Protein AF-A0A662H0N1-F1 (afdb_monomer_lite)

Radius of gyration: 15.43 Å; chains: 1; bounding box: 36×27×45 Å

Secondary structure (DSSP, 8-state):
--GGGS-HHHHHHHHHHHT-TTTGGGPPPPHHHHHHHHHHHHHS-EEEEEEEEGGGHHHHHHHHHHTT--GGGEEEEEEPTT--S-HHHHHHHHHTT--S--EEEES-HHHHHHHHHH-TTSEEEEEETTEEEEE-

pLDDT: mean 93.09, std 6.53, range [54.34, 98.5]

Sequence (136 aa):
ASPDLLDHNLRRKFWKLFLSKEFMVFDRPRRIGIELLLSRLEMGRVVVITGRPQHLREATIRELKAFGIPVERVFFLFRPKGDYRKDYVLKADFLSRLSNVIEVHDDSIEVLMEARKIHPHAKLYLHKGNGYELVD

Foldseek 3Di:
DDLVPDPPVVSVVVVCQVLDLVCCVVDDDQPLVQVVLVVVLVVDAAEAEDAREPVCVVVVLVVCVVVVHPCVRYHYHYDYPPDPDDPLVRLLVVLLPDPPAAEDEDQDPSNQVSNCVRPVNHWYWHDDRNGTDTDD

Structure (mmCIF, N/CA/C/O backbone):
data_AF-A0A662H0N1-F1
#
_entry.id   AF-A0A662H0N1-F1
#
loop_
_atom_site.group_PDB
_atom_site.id
_atom_site.type_symbol
_atom_site.label_atom_id
_atom_site.label_alt_id
_atom_site.label_comp_id
_atom_site.label_asym_id
_atom_site.label_entity_id
_atom_site.label_seq_id
_atom_site.pdbx_PDB_ins_code
_atom_site.Cartn_x
_atom_site.Cartn_y
_atom_site.Cartn_z
_atom_site.occupancy
_atom_site.B_iso_or_equiv
_atom_site.auth_seq_id
_atom_site.auth_comp_id
_atom_site.auth_asym_id
_atom_site.auth_atom_id
_atom_site.pdbx_PDB_model_num
ATOM 1 N N . ALA A 1 1 ? 1.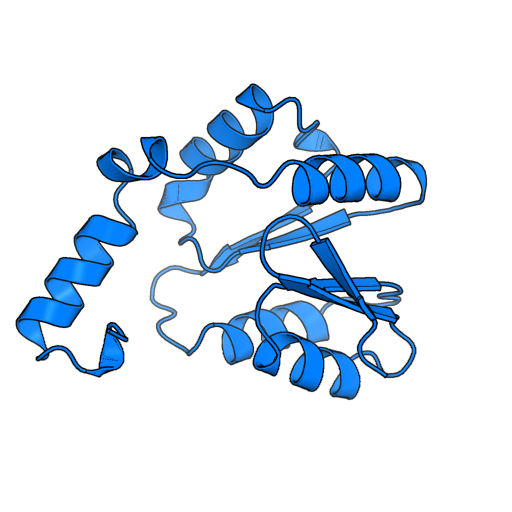153 13.539 -17.940 1.00 54.34 1 ALA A N 1
ATOM 2 C CA . ALA A 1 1 ? 0.389 12.764 -18.941 1.00 54.34 1 ALA A CA 1
ATOM 3 C C . ALA A 1 1 ? 0.198 11.349 -18.407 1.00 54.34 1 ALA A C 1
ATOM 5 O O . ALA A 1 1 ? 1.157 10.819 -17.857 1.00 54.34 1 ALA A O 1
ATOM 6 N N . SER A 1 2 ? -1.004 10.767 -18.502 1.00 76.19 2 SER A N 1
ATOM 7 C CA . SER A 1 2 ? -1.210 9.365 -18.102 1.00 76.19 2 SER A CA 1
ATOM 8 C C . SER A 1 2 ? -0.450 8.435 -19.063 1.00 76.19 2 SER A C 1
ATOM 10 O O . SER A 1 2 ? -0.528 8.662 -20.275 1.00 76.19 2 SER A O 1
ATOM 12 N N . PRO A 1 3 ? 0.247 7.387 -18.576 1.00 78.00 3 PRO A N 1
ATOM 13 C CA . PRO A 1 3 ? 0.844 6.355 -19.427 1.00 78.00 3 PRO A CA 1
ATOM 14 C C . PRO A 1 3 ? -0.157 5.678 -20.373 1.00 78.00 3 PRO A C 1
ATOM 16 O O . PRO A 1 3 ? 0.245 5.112 -21.388 1.00 78.00 3 PRO A O 1
ATOM 19 N N . ASP A 1 4 ? -1.454 5.749 -20.067 1.00 79.81 4 ASP A N 1
ATOM 20 C CA . ASP A 1 4 ? -2.525 5.195 -20.901 1.00 79.81 4 ASP A CA 1
ATOM 21 C C . ASP A 1 4 ? -2.725 5.954 -22.216 1.00 79.81 4 ASP A C 1
ATOM 23 O O . ASP A 1 4 ? -3.287 5.401 -23.158 1.00 79.81 4 ASP A O 1
ATOM 27 N N . LEU A 1 5 ? -2.237 7.195 -22.293 1.00 86.62 5 LEU A N 1
ATOM 28 C CA . LEU A 1 5 ? -2.276 8.028 -23.496 1.00 86.62 5 LEU A CA 1
ATOM 29 C C . LEU A 1 5 ? -1.103 7.746 -24.450 1.00 86.62 5 LEU A C 1
ATOM 31 O O . LEU A 1 5 ? -1.042 8.324 -25.531 1.00 86.62 5 LEU A O 1
ATOM 35 N N . LEU A 1 6 ? -0.149 6.899 -24.046 1.00 88.69 6 LEU A N 1
ATOM 36 C CA . LEU A 1 6 ? 1.000 6.521 -24.867 1.00 88.69 6 LEU A CA 1
ATOM 37 C C . LEU A 1 6 ? 0.611 5.429 -25.872 1.00 88.69 6 LEU A C 1
ATOM 39 O O . LEU A 1 6 ? -0.189 4.542 -25.562 1.00 88.69 6 LEU A O 1
ATOM 43 N N . ASP A 1 7 ? 1.244 5.431 -27.048 1.00 92.56 7 ASP A N 1
ATOM 44 C CA . ASP A 1 7 ? 1.121 4.316 -27.990 1.00 92.56 7 ASP A CA 1
ATOM 45 C C . ASP A 1 7 ? 1.610 2.993 -27.371 1.00 92.56 7 ASP A C 1
ATOM 47 O O . ASP A 1 7 ? 2.334 2.965 -26.371 1.00 92.56 7 ASP A O 1
ATOM 51 N N . HIS A 1 8 ? 1.235 1.865 -27.977 1.00 86.94 8 HIS A N 1
ATOM 52 C CA . HIS A 1 8 ? 1.537 0.540 -27.436 1.00 86.94 8 HIS A CA 1
ATOM 53 C C . HIS A 1 8 ? 3.035 0.312 -27.150 1.00 86.94 8 HIS A C 1
ATOM 55 O O . HIS A 1 8 ? 3.395 -0.238 -26.103 1.00 86.94 8 HIS A O 1
ATOM 61 N N . ASN A 1 9 ? 3.919 0.726 -28.061 1.00 89.94 9 ASN A N 1
ATOM 62 C CA . ASN A 1 9 ? 5.354 0.485 -27.933 1.00 89.94 9 ASN A CA 1
ATOM 63 C C . ASN A 1 9 ? 5.968 1.375 -26.853 1.00 89.94 9 ASN A C 1
ATOM 65 O O . ASN A 1 9 ? 6.762 0.892 -26.036 1.00 89.94 9 ASN A O 1
ATOM 69 N N . LEU A 1 10 ? 5.573 2.645 -26.820 1.00 91.25 10 LEU A N 1
ATOM 70 C CA . LEU A 1 10 ? 6.046 3.611 -25.843 1.00 91.25 10 LEU A CA 1
ATOM 71 C C . LEU A 1 10 ? 5.520 3.290 -24.442 1.00 91.25 10 LEU A C 1
ATOM 73 O O . LEU A 1 10 ? 6.296 3.300 -23.490 1.00 91.25 10 LEU A O 1
ATOM 77 N N . ARG A 1 11 ? 4.253 2.879 -24.318 1.00 88.88 11 ARG A N 1
ATOM 78 C CA . ARG A 1 11 ? 3.657 2.401 -23.063 1.00 88.88 11 ARG A CA 1
ATOM 79 C C . ARG A 1 11 ? 4.388 1.176 -22.522 1.00 88.88 11 ARG A C 1
ATOM 81 O O . ARG A 1 11 ? 4.716 1.116 -21.340 1.00 88.88 11 ARG A O 1
ATOM 88 N N . ARG A 1 12 ? 4.706 0.204 -23.385 1.00 87.75 12 ARG A N 1
ATOM 89 C CA . ARG A 1 12 ? 5.491 -0.980 -22.996 1.00 87.75 12 ARG A CA 1
ATOM 90 C C . ARG A 1 12 ? 6.892 -0.593 -22.519 1.00 87.75 12 ARG A C 1
ATOM 92 O O . ARG A 1 12 ? 7.362 -1.127 -21.516 1.00 87.75 12 ARG A O 1
ATOM 99 N N . LYS A 1 13 ? 7.561 0.328 -23.221 1.00 89.69 13 LYS A N 1
ATOM 100 C CA . LYS A 1 13 ? 8.889 0.826 -22.830 1.00 89.69 13 LYS A CA 1
ATOM 101 C C . LYS A 1 13 ? 8.830 1.579 -21.499 1.00 89.69 13 LYS A C 1
ATOM 103 O O . LYS A 1 13 ? 9.682 1.336 -20.650 1.00 89.69 13 LYS A O 1
ATOM 108 N N . PHE A 1 14 ? 7.814 2.418 -21.303 1.00 90.38 14 PHE A N 1
ATOM 109 C CA . PHE A 1 14 ? 7.564 3.127 -20.051 1.00 90.38 14 PHE A CA 1
ATOM 110 C C . PHE A 1 14 ? 7.456 2.149 -18.882 1.00 90.38 14 PHE A C 1
ATOM 112 O O . PHE A 1 14 ? 8.260 2.234 -17.963 1.00 90.38 14 PHE A O 1
ATOM 119 N N . TRP A 1 15 ? 6.552 1.165 -18.945 1.00 87.25 15 TRP A N 1
ATOM 120 C CA . TRP A 1 15 ? 6.372 0.205 -17.849 1.00 87.25 15 TRP A CA 1
ATOM 121 C C . TRP A 1 15 ? 7.612 -0.653 -17.593 1.00 87.25 15 TRP A C 1
ATOM 123 O O . TRP A 1 15 ? 7.899 -0.974 -16.443 1.00 87.25 15 TRP A O 1
ATOM 133 N N . LYS A 1 16 ? 8.382 -0.985 -18.638 1.00 87.31 16 LYS A N 1
ATOM 134 C CA . LYS A 1 16 ? 9.667 -1.682 -18.483 1.00 87.31 16 LYS A CA 1
ATOM 135 C C . LYS A 1 16 ? 10.670 -0.859 -17.666 1.00 87.31 16 LYS A C 1
ATOM 137 O O . LYS A 1 16 ? 11.369 -1.432 -16.839 1.00 87.31 16 LYS A O 1
ATOM 142 N N . LEU A 1 17 ? 10.757 0.449 -17.916 1.00 87.50 17 LEU A N 1
ATOM 143 C CA . LEU A 1 17 ? 11.677 1.348 -17.211 1.00 87.50 17 LEU A CA 1
ATOM 144 C C . LEU A 1 17 ? 11.161 1.697 -15.811 1.00 87.50 17 LEU A C 1
ATOM 146 O O . LEU A 1 17 ? 11.904 1.595 -14.845 1.00 87.50 17 LEU A O 1
ATOM 150 N N . PHE A 1 18 ? 9.878 2.037 -15.695 1.00 85.50 18 PHE A N 1
ATOM 151 C CA . PHE A 1 18 ? 9.227 2.385 -14.433 1.00 85.50 18 PHE A CA 1
ATOM 152 C C . PHE A 1 18 ? 9.287 1.242 -13.407 1.00 85.50 18 PHE A C 1
ATOM 154 O O . PHE A 1 18 ? 9.430 1.481 -12.216 1.00 85.50 18 PHE A O 1
ATOM 161 N N . LEU A 1 19 ? 9.216 -0.012 -13.867 1.00 83.75 19 LEU A N 1
ATOM 162 C CA . LEU A 1 19 ? 9.328 -1.204 -13.020 1.00 83.75 19 LEU A CA 1
ATOM 163 C C . LEU A 1 19 ? 10.738 -1.821 -13.044 1.00 83.75 19 LEU A C 1
ATOM 165 O O . LEU A 1 19 ? 10.893 -2.999 -12.718 1.00 83.75 19 LEU A O 1
ATOM 169 N N . SER A 1 20 ? 11.766 -1.072 -13.457 1.00 85.31 20 SER A N 1
ATOM 170 C CA . SER A 1 20 ? 13.152 -1.547 -13.430 1.00 85.31 20 SER A CA 1
ATOM 171 C C . SER A 1 20 ? 13.798 -1.269 -12.071 1.00 85.31 20 SER A C 1
ATOM 173 O O . SER A 1 20 ? 13.546 -0.248 -11.433 1.00 85.31 20 SER A O 1
ATOM 175 N N . LYS A 1 21 ? 14.683 -2.175 -11.634 1.00 83.00 21 LYS A N 1
ATOM 176 C CA . LYS A 1 21 ? 15.473 -1.985 -10.407 1.00 83.00 21 LYS A CA 1
ATOM 177 C C . LYS A 1 21 ? 16.359 -0.737 -10.474 1.00 83.00 21 LYS A C 1
ATOM 179 O O . LYS A 1 21 ? 16.630 -0.150 -9.435 1.00 83.00 21 LYS A O 1
ATOM 184 N N . GLU A 1 22 ? 16.812 -0.348 -11.669 1.00 82.50 22 GLU A N 1
ATOM 185 C CA . GLU A 1 22 ? 17.729 0.784 -11.857 1.00 82.50 22 GLU A CA 1
ATOM 186 C C . GLU A 1 22 ? 17.061 2.123 -11.534 1.00 82.50 22 GLU A C 1
ATOM 188 O O . GLU A 1 22 ? 17.720 3.019 -11.017 1.00 82.50 22 GLU A O 1
ATOM 193 N N . PHE A 1 23 ? 15.757 2.252 -11.800 1.00 81.62 23 PHE A N 1
ATOM 194 C CA . PHE A 1 23 ? 15.026 3.501 -11.576 1.00 81.62 23 PHE A CA 1
ATOM 195 C C . PHE A 1 23 ? 14.339 3.587 -10.208 1.00 81.62 23 PHE A C 1
ATOM 197 O O . PHE A 1 23 ? 13.936 4.680 -9.818 1.00 81.62 23 PHE A O 1
ATOM 204 N N . MET A 1 24 ? 14.277 2.493 -9.437 1.00 80.94 24 MET A N 1
ATOM 205 C CA . MET A 1 24 ? 13.712 2.503 -8.076 1.00 80.94 24 MET A CA 1
ATOM 206 C C . MET A 1 24 ? 14.401 3.517 -7.152 1.00 80.94 24 MET A C 1
ATOM 208 O O . MET A 1 24 ? 13.746 4.127 -6.321 1.00 80.94 24 MET A O 1
ATOM 212 N N . VAL A 1 25 ? 15.705 3.759 -7.332 1.00 76.75 25 VAL A N 1
ATOM 213 C CA . VAL A 1 25 ? 16.493 4.699 -6.508 1.00 76.75 25 VAL A CA 1
ATOM 214 C C . VAL A 1 25 ? 15.969 6.142 -6.539 1.00 76.75 25 VAL A C 1
ATOM 216 O O . VAL A 1 25 ? 16.299 6.944 -5.667 1.00 76.75 25 VAL A O 1
ATOM 219 N N . PHE A 1 26 ? 15.166 6.490 -7.545 1.00 78.00 26 PHE A N 1
ATOM 220 C CA . PHE A 1 26 ? 14.575 7.818 -7.665 1.00 78.00 26 PHE A CA 1
ATOM 221 C C . PHE A 1 26 ? 13.260 7.964 -6.886 1.00 78.00 26 PHE A C 1
ATOM 223 O O . PHE A 1 26 ? 12.795 9.094 -6.709 1.00 78.00 26 PHE A O 1
ATOM 230 N N . ASP A 1 27 ? 12.687 6.867 -6.379 1.00 77.94 27 ASP A N 1
ATOM 231 C CA . ASP A 1 27 ? 11.504 6.908 -5.524 1.00 77.94 27 ASP A CA 1
ATOM 232 C C . ASP A 1 27 ? 11.870 7.509 -4.159 1.00 77.94 27 ASP A C 1
ATOM 234 O O . ASP A 1 27 ? 12.729 7.012 -3.429 1.00 77.94 27 ASP A O 1
ATOM 238 N N . ARG A 1 28 ? 11.193 8.600 -3.785 1.00 80.50 28 ARG A N 1
ATOM 239 C CA . ARG A 1 28 ? 11.319 9.203 -2.452 1.00 80.50 28 ARG A CA 1
ATOM 240 C C . ARG A 1 28 ? 10.108 8.829 -1.607 1.00 80.50 28 ARG A C 1
ATOM 242 O O . ARG A 1 28 ? 8.983 9.140 -2.010 1.00 80.50 28 ARG A O 1
ATOM 249 N N . PRO A 1 29 ? 10.295 8.217 -0.427 1.00 83.81 29 PRO A N 1
ATOM 250 C CA . PRO A 1 29 ? 9.174 7.925 0.443 1.00 83.81 29 PRO A CA 1
ATOM 251 C C . PRO A 1 29 ? 8.575 9.223 0.985 1.00 83.81 29 PRO A C 1
ATOM 253 O O . PRO A 1 29 ? 9.275 10.185 1.312 1.00 83.81 29 PRO A O 1
ATOM 256 N N . ARG A 1 30 ? 7.250 9.232 1.118 1.00 89.06 30 ARG A N 1
ATOM 257 C CA . ARG A 1 30 ? 6.528 10.301 1.810 1.00 89.06 30 ARG A CA 1
ATOM 258 C C . ARG A 1 30 ? 6.676 10.086 3.310 1.00 89.06 30 ARG A C 1
ATOM 260 O O . ARG A 1 30 ? 6.334 9.014 3.809 1.00 89.06 30 ARG A O 1
ATOM 267 N N . ARG A 1 31 ? 7.143 11.111 4.030 1.00 90.00 31 ARG A N 1
ATOM 268 C CA . ARG A 1 31 ? 7.408 11.025 5.478 1.00 90.00 31 ARG A CA 1
ATOM 269 C C . ARG A 1 31 ? 6.170 10.571 6.255 1.00 90.00 31 ARG A C 1
ATOM 271 O O . ARG A 1 31 ? 6.263 9.667 7.075 1.00 90.00 31 ARG A O 1
ATOM 278 N N . ILE A 1 32 ? 5.004 11.116 5.899 1.00 92.44 32 ILE A N 1
ATOM 279 C CA . ILE A 1 32 ? 3.724 10.758 6.521 1.00 92.44 32 ILE A CA 1
ATOM 280 C C . ILE A 1 32 ? 3.378 9.271 6.355 1.00 92.44 32 ILE A C 1
ATOM 282 O O . ILE A 1 32 ? 2.826 8.659 7.262 1.00 92.44 32 ILE A O 1
ATOM 286 N N . GLY A 1 33 ? 3.738 8.663 5.219 1.00 92.44 33 GLY A N 1
ATOM 287 C CA . GLY A 1 33 ? 3.498 7.243 4.970 1.00 92.44 33 GLY A CA 1
ATOM 288 C C . GLY A 1 33 ? 4.340 6.357 5.887 1.00 92.44 33 GLY A C 1
ATOM 289 O O . GLY A 1 33 ? 3.833 5.372 6.417 1.00 92.44 33 GLY A O 1
ATOM 290 N N . ILE A 1 34 ? 5.599 6.745 6.123 1.00 93.44 34 ILE A N 1
ATOM 291 C CA . ILE A 1 34 ? 6.491 6.066 7.073 1.00 93.44 34 ILE A CA 1
ATOM 292 C C . ILE A 1 34 ? 5.943 6.199 8.498 1.00 93.44 34 ILE A C 1
ATOM 294 O O . ILE A 1 34 ? 5.763 5.192 9.177 1.00 93.44 34 ILE A O 1
ATOM 298 N N . GLU A 1 35 ? 5.642 7.424 8.934 1.00 95.00 35 GLU A N 1
ATOM 299 C CA . GLU A 1 35 ? 5.144 7.707 10.287 1.00 95.00 35 GLU A CA 1
ATOM 300 C C . GLU A 1 35 ? 3.854 6.935 10.596 1.00 95.00 35 GLU A C 1
ATOM 302 O O . GLU A 1 35 ? 3.740 6.303 11.648 1.00 95.00 35 GLU A O 1
ATOM 307 N N . LEU A 1 36 ? 2.899 6.922 9.659 1.00 95.44 36 LEU A N 1
ATOM 308 C CA . LEU A 1 36 ? 1.651 6.178 9.815 1.00 95.44 36 LEU A CA 1
ATOM 309 C C . LEU A 1 36 ? 1.888 4.673 9.871 1.00 95.44 36 LEU A C 1
ATOM 311 O O . LEU A 1 36 ? 1.341 4.017 10.753 1.00 95.44 36 LEU A O 1
ATOM 315 N N . LEU A 1 37 ? 2.711 4.123 8.974 1.00 96.06 37 LEU A N 1
ATOM 316 C CA . LEU A 1 37 ? 3.017 2.694 8.983 1.00 96.06 37 LEU A CA 1
ATOM 317 C C . LEU A 1 37 ? 3.602 2.280 10.338 1.00 96.06 37 LEU A C 1
ATOM 319 O O . LEU A 1 37 ? 3.112 1.328 10.943 1.00 96.06 37 LEU A O 1
ATOM 323 N N . LEU A 1 38 ? 4.596 3.020 10.838 1.00 96.81 38 LEU A N 1
ATOM 324 C CA . LEU A 1 38 ? 5.217 2.755 12.137 1.00 96.81 38 LEU A CA 1
ATOM 325 C C . LEU A 1 38 ? 4.202 2.866 13.281 1.00 96.81 38 LEU A C 1
ATOM 327 O O . LEU A 1 38 ? 4.122 1.968 14.110 1.00 96.81 38 LEU A O 1
ATOM 331 N N . SER A 1 39 ? 3.365 3.906 13.284 1.00 96.88 39 SER A N 1
ATOM 332 C CA . SER A 1 39 ? 2.286 4.058 14.267 1.00 96.88 39 SER A CA 1
ATOM 333 C C . SER A 1 39 ? 1.304 2.878 14.248 1.00 96.88 39 SER A C 1
ATOM 335 O O . SER A 1 39 ? 0.922 2.389 15.308 1.00 96.88 39 SER A O 1
ATOM 337 N N . ARG A 1 40 ? 0.907 2.381 13.068 1.00 97.12 40 ARG A N 1
ATOM 338 C CA . ARG A 1 40 ? -0.050 1.263 12.941 1.00 97.12 40 ARG A CA 1
ATOM 339 C C . ARG A 1 40 ? 0.560 -0.075 13.333 1.00 97.12 40 ARG A C 1
ATOM 341 O O . ARG A 1 40 ? -0.154 -0.929 13.851 1.00 97.12 40 ARG A O 1
ATOM 348 N N . LEU A 1 41 ? 1.865 -0.248 13.138 1.00 97.25 41 LEU A N 1
ATOM 349 C CA . LEU A 1 41 ? 2.581 -1.428 13.619 1.00 97.25 41 LEU A CA 1
ATOM 350 C C . LEU A 1 41 ? 2.548 -1.563 15.146 1.00 97.25 41 LEU A C 1
ATOM 352 O O . LEU A 1 41 ? 2.598 -2.688 15.642 1.00 97.25 41 LEU A O 1
ATOM 356 N N . GLU A 1 42 ? 2.448 -0.455 15.884 1.00 97.06 42 GLU A N 1
ATOM 357 C CA . GLU A 1 42 ? 2.276 -0.473 17.345 1.00 97.06 42 GLU A CA 1
ATOM 358 C C . GLU A 1 42 ? 0.835 -0.790 17.771 1.00 97.06 42 GLU A C 1
ATOM 360 O O . GLU A 1 42 ? 0.597 -1.233 18.890 1.00 97.06 42 GLU A O 1
ATOM 365 N N . MET A 1 43 ? -0.139 -0.598 16.878 1.00 95.31 43 MET A N 1
ATOM 366 C CA . MET A 1 43 ? -1.560 -0.826 17.160 1.00 95.31 43 MET A CA 1
ATOM 367 C C . MET A 1 43 ? -2.043 -2.212 16.722 1.00 95.31 43 MET A C 1
ATOM 369 O O . MET A 1 43 ? -3.065 -2.693 17.212 1.00 95.31 43 MET A O 1
ATOM 373 N N . GLY A 1 44 ? -1.349 -2.862 15.784 1.00 94.75 44 GLY A N 1
ATOM 374 C CA . GLY A 1 44 ? -1.774 -4.154 15.266 1.00 94.75 44 GLY A CA 1
ATOM 375 C C . GLY A 1 44 ? -0.951 -4.666 14.088 1.00 94.75 44 GLY A C 1
ATOM 376 O O . GLY A 1 44 ? 0.241 -4.404 13.949 1.00 94.75 44 GLY A O 1
ATOM 377 N N . ARG A 1 45 ? -1.605 -5.465 13.239 1.00 96.75 45 ARG A N 1
ATOM 378 C CA . ARG A 1 45 ? -0.980 -6.095 12.070 1.00 96.75 45 ARG A CA 1
ATOM 379 C C . ARG A 1 45 ? -1.119 -5.197 10.849 1.00 96.75 45 ARG A C 1
ATOM 381 O O . ARG A 1 45 ? -2.221 -4.762 10.530 1.00 96.75 45 ARG A O 1
ATOM 388 N N . VAL A 1 46 ? -0.018 -5.000 10.131 1.00 98.00 46 VAL A N 1
ATOM 389 C CA . VAL A 1 46 ? 0.009 -4.214 8.894 1.00 98.00 46 VAL A CA 1
ATOM 390 C C . VAL A 1 46 ? 0.255 -5.129 7.699 1.00 98.00 46 VAL A C 1
ATOM 392 O O . VAL A 1 46 ? 1.225 -5.891 7.667 1.00 98.00 46 VAL A O 1
ATOM 395 N N . VAL A 1 47 ? -0.622 -5.019 6.699 1.00 98.25 47 VAL A N 1
ATOM 396 C CA . VAL A 1 47 ? -0.459 -5.638 5.381 1.00 98.25 47 VAL A CA 1
ATOM 397 C C . VAL A 1 47 ? -0.177 -4.538 4.363 1.00 98.25 47 VAL A C 1
ATOM 399 O O . VAL A 1 47 ? -1.000 -3.650 4.164 1.00 98.25 47 VAL A O 1
ATOM 402 N N . VAL A 1 48 ? 0.974 -4.601 3.697 1.00 97.62 48 VAL A N 1
ATOM 403 C CA . VAL A 1 48 ? 1.313 -3.724 2.573 1.00 97.62 48 VAL A CA 1
ATOM 404 C C . VAL A 1 48 ? 0.986 -4.441 1.271 1.00 97.62 48 VAL A C 1
ATOM 406 O O . VAL A 1 48 ? 1.575 -5.475 0.947 1.00 97.62 48 VAL A O 1
ATOM 409 N N . ILE A 1 49 ? 0.065 -3.862 0.507 1.00 97.88 49 ILE A N 1
ATOM 410 C CA . ILE A 1 49 ? -0.305 -4.328 -0.827 1.00 97.88 49 ILE A CA 1
ATOM 411 C C . ILE A 1 49 ? 0.342 -3.404 -1.858 1.00 97.88 49 ILE A C 1
ATOM 413 O O . ILE A 1 49 ? 0.126 -2.195 -1.833 1.00 97.88 49 ILE A O 1
ATOM 417 N N . THR A 1 50 ? 1.133 -3.954 -2.780 1.00 94.56 50 THR A N 1
ATOM 418 C CA . THR A 1 50 ? 1.852 -3.161 -3.784 1.00 94.56 50 THR A CA 1
ATOM 419 C C . THR A 1 50 ? 1.619 -3.659 -5.204 1.00 94.56 50 THR A C 1
ATOM 421 O O . THR A 1 50 ? 1.642 -4.859 -5.485 1.00 94.56 50 THR A O 1
ATOM 424 N N . GLY A 1 51 ? 1.470 -2.708 -6.129 1.00 92.94 51 GLY A N 1
ATOM 425 C CA . GLY A 1 51 ? 1.473 -2.972 -7.565 1.00 92.94 51 GLY A CA 1
ATOM 426 C C . GLY A 1 51 ? 2.846 -3.388 -8.106 1.00 92.94 51 GLY A C 1
ATOM 427 O O . GLY A 1 51 ? 2.920 -3.859 -9.244 1.00 92.94 51 GLY A O 1
ATOM 428 N N . ARG A 1 52 ? 3.929 -3.256 -7.316 1.00 92.88 52 ARG A N 1
ATOM 429 C CA . ARG A 1 52 ? 5.271 -3.708 -7.712 1.00 92.88 52 ARG A CA 1
ATOM 430 C C . ARG A 1 52 ? 5.254 -5.228 -7.965 1.00 92.88 52 ARG A C 1
ATOM 432 O O . ARG A 1 52 ? 4.722 -5.982 -7.146 1.00 92.88 52 ARG A O 1
ATOM 439 N N . PRO A 1 53 ? 5.836 -5.707 -9.078 1.00 94.19 53 PRO A N 1
ATOM 440 C CA . PRO A 1 53 ? 5.875 -7.130 -9.394 1.00 94.19 53 PRO A CA 1
ATOM 441 C C . PRO A 1 53 ? 6.768 -7.917 -8.427 1.00 94.19 53 PRO A C 1
ATOM 443 O O . PRO A 1 53 ? 7.794 -7.422 -7.961 1.00 94.19 53 PRO A O 1
ATOM 446 N N . GLN A 1 54 ? 6.423 -9.187 -8.195 1.00 95.31 54 GLN A N 1
ATOM 447 C CA . GLN A 1 54 ? 7.108 -10.096 -7.260 1.00 95.31 54 GLN A CA 1
ATOM 448 C C . GLN A 1 54 ? 8.642 -10.137 -7.419 1.00 95.31 54 GLN A C 1
ATOM 450 O O . GLN A 1 54 ? 9.363 -10.252 -6.431 1.00 95.31 54 GLN A O 1
ATOM 455 N N . HIS A 1 55 ? 9.174 -10.015 -8.640 1.00 93.00 55 HIS A N 1
ATOM 456 C CA . HIS A 1 55 ? 10.624 -10.057 -8.884 1.00 93.00 55 HIS A CA 1
ATOM 457 C C . HIS A 1 55 ? 11.392 -8.839 -8.320 1.00 93.00 55 HIS A C 1
ATOM 459 O O . HIS A 1 55 ? 12.623 -8.869 -8.241 1.00 93.00 55 HIS A O 1
ATOM 465 N N . LEU A 1 56 ? 10.687 -7.772 -7.917 1.00 93.75 56 LEU A N 1
ATOM 466 C CA . LEU A 1 56 ? 11.248 -6.597 -7.236 1.00 93.75 56 LEU A CA 1
ATOM 467 C C . LEU A 1 56 ? 11.174 -6.690 -5.706 1.00 93.75 56 LEU A C 1
ATOM 469 O O . LEU A 1 56 ? 11.579 -5.747 -5.022 1.00 93.75 56 LEU A O 1
ATOM 473 N N . ARG A 1 57 ? 10.673 -7.802 -5.153 1.00 95.06 57 ARG A N 1
ATOM 474 C CA . ARG A 1 57 ? 10.458 -7.972 -3.710 1.00 95.06 57 ARG A CA 1
ATOM 475 C C . ARG A 1 57 ? 11.704 -7.672 -2.887 1.00 95.06 57 ARG A C 1
ATOM 477 O O . ARG A 1 57 ? 11.647 -6.844 -1.988 1.00 95.06 57 ARG A O 1
ATOM 484 N N . GLU A 1 58 ? 12.832 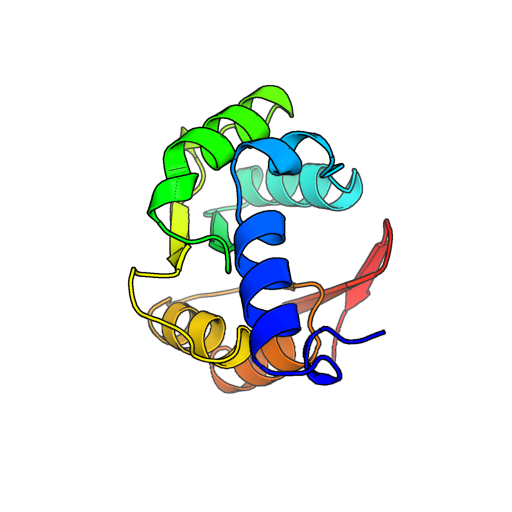-8.295 -3.210 1.00 94.81 58 GLU A N 1
ATOM 485 C CA . GLU A 1 58 ? 14.082 -8.108 -2.460 1.00 94.81 58 GLU A CA 1
ATOM 486 C C . GLU A 1 58 ? 14.581 -6.661 -2.497 1.00 94.81 58 GLU A C 1
ATOM 488 O O . GLU A 1 58 ? 14.999 -6.122 -1.475 1.00 94.81 58 GLU A O 1
ATOM 493 N N . ALA A 1 59 ? 14.510 -6.012 -3.663 1.00 92.75 59 ALA A N 1
ATOM 494 C CA . ALA A 1 59 ? 14.910 -4.616 -3.810 1.00 92.75 59 ALA A CA 1
ATOM 495 C C . ALA A 1 59 ? 14.008 -3.693 -2.976 1.00 92.75 59 ALA A C 1
ATOM 497 O O . ALA A 1 59 ? 14.516 -2.868 -2.225 1.00 92.75 59 ALA A O 1
ATOM 498 N N . THR A 1 60 ? 12.691 -3.912 -3.031 1.00 93.00 60 THR A N 1
ATOM 499 C CA . THR A 1 60 ? 11.698 -3.150 -2.256 1.00 93.00 60 THR A CA 1
ATOM 500 C C . THR A 1 60 ? 11.901 -3.330 -0.754 1.00 93.00 60 THR A C 1
ATOM 502 O O . THR A 1 60 ? 11.903 -2.361 -0.007 1.00 93.00 60 THR A O 1
ATOM 505 N N . ILE A 1 61 ? 12.123 -4.564 -0.296 1.00 95.06 61 ILE A N 1
ATOM 506 C CA . ILE A 1 61 ? 12.377 -4.858 1.119 1.00 95.06 61 ILE A CA 1
ATOM 507 C C . ILE A 1 61 ? 13.655 -4.156 1.604 1.00 95.06 61 ILE A C 1
ATOM 509 O O . ILE A 1 61 ? 13.656 -3.586 2.692 1.00 95.06 61 ILE A O 1
ATOM 513 N N . ARG A 1 62 ? 14.740 -4.172 0.816 1.00 93.94 62 ARG A N 1
ATOM 514 C CA . ARG A 1 62 ? 15.991 -3.477 1.172 1.00 93.94 62 ARG A CA 1
ATOM 515 C C . ARG A 1 62 ? 15.811 -1.964 1.255 1.00 93.94 62 ARG A C 1
ATOM 517 O O . ARG A 1 62 ? 16.300 -1.359 2.201 1.00 93.94 62 ARG A O 1
ATOM 524 N N . GLU A 1 63 ? 15.096 -1.381 0.300 1.00 91.62 63 GLU A N 1
ATOM 525 C CA . GLU A 1 63 ? 14.756 0.044 0.285 1.00 91.62 63 GLU A CA 1
ATOM 526 C C . GLU A 1 63 ? 13.957 0.440 1.535 1.00 91.62 63 GLU A C 1
ATOM 528 O O . GLU A 1 63 ? 14.350 1.349 2.259 1.00 91.62 63 GLU A O 1
ATOM 533 N N . LEU A 1 64 ? 12.897 -0.304 1.866 1.00 93.06 64 LEU A N 1
ATOM 534 C CA . LEU A 1 64 ? 12.091 -0.045 3.063 1.00 93.06 64 LEU A CA 1
ATOM 535 C C . LEU A 1 64 ? 12.906 -0.173 4.358 1.00 93.06 64 LEU A C 1
ATOM 537 O O . LEU A 1 64 ? 12.769 0.670 5.245 1.00 93.06 64 LEU A O 1
ATOM 541 N N . LYS A 1 65 ? 13.794 -1.173 4.456 1.00 94.69 65 LYS A N 1
ATOM 542 C CA . LYS A 1 65 ? 14.728 -1.295 5.589 1.00 94.69 65 LYS A CA 1
ATOM 543 C C . LYS A 1 65 ? 15.649 -0.080 5.705 1.00 94.69 65 LYS A C 1
ATOM 545 O O . LYS A 1 65 ? 15.864 0.404 6.811 1.00 94.69 65 LYS A O 1
ATOM 550 N N . ALA A 1 66 ? 16.171 0.427 4.587 1.00 92.88 66 ALA A N 1
ATOM 551 C CA . ALA A 1 66 ? 17.025 1.615 4.577 1.00 92.88 66 ALA A CA 1
ATOM 552 C C . ALA A 1 66 ? 16.284 2.875 5.062 1.00 92.88 66 ALA A C 1
ATOM 554 O O . ALA A 1 66 ? 16.903 3.765 5.638 1.00 92.88 66 ALA A O 1
ATOM 555 N N . PHE A 1 67 ? 14.959 2.918 4.902 1.00 91.56 67 PHE A N 1
ATOM 556 C CA . PHE A 1 67 ? 14.094 3.963 5.455 1.00 91.56 67 PHE A CA 1
ATOM 557 C C . PHE A 1 67 ? 13.615 3.699 6.892 1.00 91.56 67 PHE A C 1
ATOM 559 O O . PHE A 1 67 ? 12.741 4.409 7.386 1.00 91.56 67 PHE A O 1
ATOM 566 N N . GLY A 1 68 ? 14.178 2.700 7.577 1.00 93.81 68 GLY A N 1
ATOM 567 C CA . GLY A 1 68 ? 13.873 2.406 8.977 1.00 93.81 68 GLY A CA 1
ATOM 568 C C . GLY A 1 68 ? 12.567 1.642 9.198 1.00 93.81 68 GLY A C 1
ATOM 569 O O . GLY A 1 68 ? 12.095 1.570 10.329 1.00 93.81 68 GLY A O 1
ATOM 570 N N . ILE A 1 69 ? 11.972 1.059 8.151 1.00 95.44 69 ILE A N 1
ATOM 571 C CA . ILE A 1 69 ? 10.783 0.215 8.307 1.00 95.44 69 ILE A CA 1
ATOM 572 C C . ILE A 1 69 ? 11.196 -1.171 8.836 1.00 95.44 69 ILE A C 1
ATOM 574 O O . ILE A 1 69 ? 12.003 -1.845 8.185 1.00 95.44 69 ILE A O 1
ATOM 578 N N . PRO A 1 70 ? 10.611 -1.652 9.952 1.00 96.56 70 PRO A N 1
ATOM 579 C CA . PRO A 1 70 ? 10.830 -3.003 10.470 1.00 96.56 70 PRO A CA 1
ATOM 580 C C . PRO A 1 70 ? 10.034 -4.018 9.635 1.00 96.56 70 PRO A C 1
ATOM 582 O O . PRO A 1 70 ? 8.958 -4.486 10.011 1.00 96.56 70 PRO A O 1
ATOM 585 N N . VAL A 1 71 ? 10.524 -4.302 8.429 1.00 96.81 71 VAL A N 1
ATOM 586 C CA . VAL A 1 71 ? 9.828 -5.105 7.406 1.00 96.81 71 VAL A CA 1
ATOM 587 C C . VAL A 1 71 ? 9.442 -6.513 7.871 1.00 96.81 71 VAL A C 1
ATOM 589 O O . VAL A 1 71 ? 8.516 -7.098 7.326 1.00 96.81 71 VAL A O 1
ATOM 592 N N . GLU A 1 72 ? 10.117 -7.068 8.872 1.00 97.19 72 GLU A N 1
ATOM 593 C CA . GLU A 1 72 ? 9.782 -8.347 9.505 1.00 97.19 72 GLU A CA 1
ATOM 594 C C . GLU A 1 72 ? 8.443 -8.325 10.257 1.00 97.19 72 GLU A C 1
ATOM 596 O O . GLU A 1 72 ? 7.830 -9.374 10.441 1.00 97.19 72 GLU A O 1
ATOM 601 N N . ARG A 1 73 ? 7.956 -7.140 10.646 1.00 97.50 73 ARG A N 1
ATOM 602 C CA . ARG A 1 73 ? 6.641 -6.945 11.277 1.00 97.50 73 ARG A CA 1
ATOM 603 C C . ARG A 1 73 ? 5.522 -6.689 10.261 1.00 97.50 73 ARG A C 1
ATOM 605 O O . ARG A 1 73 ? 4.360 -6.588 10.649 1.00 97.50 73 ARG A O 1
ATOM 612 N N . VAL A 1 74 ? 5.855 -6.565 8.975 1.00 97.69 74 VAL A N 1
ATOM 613 C CA . VAL A 1 74 ? 4.919 -6.203 7.903 1.00 97.69 74 VAL A CA 1
ATOM 614 C C . VAL A 1 74 ? 4.699 -7.396 6.976 1.00 97.69 74 VAL A C 1
ATOM 616 O O . VAL A 1 74 ? 5.645 -8.007 6.477 1.00 97.69 74 VAL A O 1
ATOM 619 N N . PHE A 1 75 ? 3.439 -7.707 6.680 1.00 97.94 75 PHE A N 1
ATOM 620 C CA . PHE A 1 75 ? 3.114 -8.698 5.658 1.00 97.94 75 PHE A CA 1
ATOM 621 C C . PHE A 1 75 ? 2.991 -8.023 4.290 1.00 97.94 75 PHE A C 1
ATOM 623 O O . PHE A 1 75 ? 2.277 -7.035 4.151 1.00 97.94 75 PHE A O 1
ATOM 630 N N . PHE A 1 76 ? 3.666 -8.549 3.266 1.00 97.94 76 PHE A N 1
ATOM 631 C CA . PHE A 1 76 ? 3.698 -7.926 1.938 1.00 97.94 76 PHE A CA 1
ATOM 632 C C . PHE A 1 76 ? 3.045 -8.793 0.865 1.00 97.94 76 PHE A C 1
ATOM 634 O O . PHE A 1 76 ? 3.482 -9.925 0.628 1.00 97.94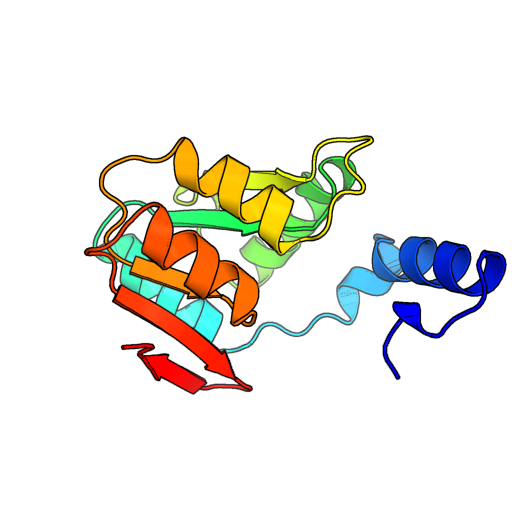 76 PHE A O 1
ATOM 641 N N . LEU A 1 77 ? 2.096 -8.198 0.143 1.00 98.12 77 LEU A N 1
ATOM 642 C CA . LEU A 1 77 ? 1.453 -8.749 -1.046 1.00 98.12 77 LEU A CA 1
ATOM 643 C C . LEU A 1 77 ? 1.923 -7.981 -2.286 1.00 98.12 77 LEU A C 1
ATOM 645 O O . LEU A 1 77 ? 1.614 -6.803 -2.457 1.00 98.12 77 LEU A O 1
ATOM 649 N N . PHE A 1 78 ? 2.694 -8.653 -3.140 1.00 97.88 78 PHE A N 1
ATOM 650 C CA . PHE A 1 78 ? 3.204 -8.104 -4.398 1.00 97.88 78 PHE A CA 1
ATOM 651 C C . PHE A 1 78 ? 2.368 -8.595 -5.579 1.00 97.88 78 PHE A C 1
ATOM 653 O O . PHE A 1 78 ? 1.771 -9.674 -5.534 1.00 97.88 78 PHE A O 1
ATOM 660 N N . ARG A 1 79 ? 2.396 -7.838 -6.678 1.00 97.38 79 ARG A N 1
ATOM 661 C CA . ARG A 1 79 ? 1.753 -8.227 -7.935 1.00 97.38 79 ARG A CA 1
ATOM 662 C C . ARG A 1 79 ? 2.357 -9.534 -8.482 1.00 97.38 79 ARG A C 1
ATOM 664 O O . ARG A 1 79 ? 3.572 -9.585 -8.730 1.00 97.38 79 ARG A O 1
ATOM 671 N N . PRO A 1 80 ? 1.544 -10.583 -8.716 1.00 96.69 80 PRO A N 1
ATOM 672 C CA . PRO A 1 80 ? 2.014 -11.836 -9.294 1.00 96.69 80 PRO A CA 1
ATOM 673 C C . PRO A 1 80 ? 2.553 -11.657 -10.718 1.00 96.69 80 PRO A C 1
ATOM 675 O O . PRO A 1 80 ? 2.155 -10.755 -11.458 1.00 96.69 80 PRO A O 1
ATOM 678 N N . LYS A 1 81 ? 3.459 -12.549 -11.132 1.00 93.62 81 LYS A N 1
ATOM 679 C CA . LYS A 1 81 ? 3.951 -12.575 -12.516 1.00 93.62 81 LYS A CA 1
ATOM 680 C C . LYS A 1 81 ? 2.785 -12.860 -13.470 1.00 93.62 81 LYS A C 1
ATOM 682 O O . LYS A 1 81 ? 2.043 -13.809 -13.257 1.00 93.62 81 LYS A O 1
ATOM 687 N N . GLY A 1 82 ? 2.677 -12.070 -14.538 1.00 92.12 82 GLY A N 1
ATOM 688 C CA . GLY A 1 82 ? 1.630 -12.225 -15.553 1.00 92.12 82 GLY A CA 1
ATOM 689 C C . GLY A 1 82 ? 0.302 -11.542 -15.214 1.00 92.12 82 GLY A C 1
ATOM 690 O O . GLY A 1 82 ? -0.607 -11.582 -16.036 1.00 92.12 82 GLY A O 1
ATOM 691 N N . ASP A 1 83 ? 0.183 -10.888 -14.053 1.00 94.31 83 ASP A N 1
ATOM 692 C CA . ASP A 1 83 ? -1.012 -10.114 -13.719 1.00 94.31 83 ASP A CA 1
ATOM 693 C C . ASP A 1 83 ? -0.896 -8.666 -14.215 1.00 94.31 83 ASP A C 1
ATOM 695 O O . ASP A 1 83 ? -0.216 -7.827 -13.615 1.00 94.31 83 ASP A O 1
ATOM 699 N N . TYR A 1 84 ? -1.595 -8.375 -15.310 1.00 90.62 84 TYR A N 1
ATOM 700 C CA . TYR A 1 84 ? -1.652 -7.055 -15.944 1.00 90.62 84 TYR A CA 1
ATOM 701 C C . TYR A 1 84 ? -2.975 -6.321 -15.690 1.00 90.62 84 TYR A C 1
ATOM 703 O O . TYR A 1 84 ? -3.256 -5.317 -16.346 1.00 90.62 84 TYR A O 1
ATOM 711 N N . ARG A 1 85 ? -3.809 -6.810 -14.760 1.00 94.62 85 ARG A N 1
ATOM 712 C CA . ARG A 1 85 ? -5.060 -6.136 -14.388 1.00 94.62 85 ARG A CA 1
ATOM 713 C C . ARG A 1 85 ? -4.754 -4.769 -13.772 1.00 94.62 85 ARG A C 1
ATOM 715 O O . ARG A 1 85 ? -3.687 -4.572 -13.177 1.00 94.62 85 ARG A O 1
ATOM 722 N N . LYS A 1 86 ? -5.711 -3.840 -13.878 1.00 93.50 86 LYS A N 1
ATOM 723 C CA . LYS A 1 86 ? -5.623 -2.510 -13.254 1.00 93.50 86 LYS A CA 1
ATOM 724 C C . LYS A 1 86 ? -5.323 -2.624 -11.757 1.00 93.50 86 LYS A C 1
ATOM 726 O O . LYS A 1 86 ? -5.714 -3.596 -11.113 1.00 93.50 86 LYS A O 1
ATOM 731 N N . ASP A 1 87 ? -4.628 -1.630 -11.210 1.00 94.38 87 ASP A N 1
ATOM 732 C CA . ASP A 1 87 ? -4.126 -1.694 -9.835 1.00 94.38 87 ASP A CA 1
ATOM 733 C C . ASP A 1 87 ? -5.242 -1.860 -8.798 1.00 94.38 87 ASP A C 1
ATOM 735 O O . ASP A 1 87 ? -5.157 -2.756 -7.961 1.00 94.38 87 ASP A O 1
ATOM 739 N N . TYR A 1 88 ? -6.342 -1.114 -8.936 1.00 97.06 88 TYR A N 1
ATOM 740 C CA . TYR A 1 88 ? -7.496 -1.254 -8.045 1.00 97.06 88 TYR A CA 1
ATOM 741 C C . TYR A 1 88 ? -8.131 -2.649 -8.093 1.00 97.06 88 TYR A C 1
ATOM 743 O O . TYR A 1 88 ? -8.559 -3.151 -7.060 1.00 97.06 88 TYR A O 1
ATOM 751 N N . VAL A 1 89 ? -8.130 -3.319 -9.252 1.00 97.81 89 VAL A N 1
ATOM 752 C CA . VAL A 1 89 ? -8.670 -4.683 -9.393 1.00 97.81 89 VAL A CA 1
ATOM 753 C C . VAL A 1 89 ? -7.800 -5.685 -8.638 1.00 97.81 89 VAL A C 1
ATOM 755 O O . VAL A 1 89 ? -8.319 -6.534 -7.917 1.00 97.81 89 VAL A O 1
ATOM 758 N N . LEU A 1 90 ? -6.475 -5.583 -8.783 1.00 98.06 90 LEU A N 1
ATOM 759 C CA . LEU A 1 90 ? -5.534 -6.433 -8.053 1.00 98.06 90 LEU A CA 1
ATOM 760 C C . LEU A 1 90 ? -5.654 -6.211 -6.539 1.00 98.06 90 LEU A C 1
ATOM 762 O O . LEU A 1 90 ? -5.740 -7.172 -5.777 1.00 98.06 90 LEU A O 1
ATOM 766 N N . LYS A 1 91 ? -5.645 -4.948 -6.098 1.00 98.31 91 LYS A N 1
ATOM 767 C CA . LYS A 1 91 ? -5.711 -4.621 -4.671 1.00 98.31 91 LYS A CA 1
ATOM 768 C C . LYS A 1 91 ? -7.045 -5.044 -4.054 1.00 98.31 91 LYS A C 1
ATOM 770 O O . LYS A 1 91 ? -7.030 -5.570 -2.947 1.00 98.31 91 LYS A O 1
ATOM 775 N N . ALA A 1 92 ? -8.163 -4.904 -4.769 1.00 98.25 92 ALA A N 1
ATOM 776 C CA . ALA A 1 92 ? -9.470 -5.393 -4.327 1.00 98.25 92 ALA A CA 1
ATOM 777 C C . ALA A 1 92 ? -9.485 -6.920 -4.117 1.00 98.25 92 ALA A C 1
ATOM 779 O O . ALA A 1 92 ? -9.939 -7.386 -3.077 1.00 98.25 92 ALA A O 1
ATOM 780 N N . ASP A 1 93 ? -8.916 -7.694 -5.048 1.00 98.31 93 ASP A N 1
ATOM 781 C CA . ASP A 1 93 ? -8.782 -9.159 -4.934 1.00 98.31 93 ASP A CA 1
ATOM 782 C C . ASP A 1 93 ? -7.905 -9.582 -3.740 1.00 98.31 93 ASP A C 1
ATOM 784 O O . ASP A 1 93 ? -8.150 -10.599 -3.094 1.00 98.31 93 ASP A O 1
ATOM 788 N N . PHE A 1 94 ? -6.886 -8.794 -3.396 1.00 98.44 94 PHE A N 1
ATOM 789 C CA . PHE A 1 94 ? -6.123 -9.024 -2.171 1.00 98.44 94 PHE A CA 1
ATOM 790 C C . PHE A 1 94 ? -6.898 -8.635 -0.911 1.00 98.44 94 PHE A C 1
ATOM 792 O O . PHE A 1 94 ? -6.904 -9.401 0.051 1.00 98.44 94 PHE A O 1
ATOM 799 N N . LEU A 1 95 ? -7.580 -7.488 -0.919 1.00 98.25 95 LEU A N 1
ATOM 800 C CA . LEU A 1 95 ? -8.392 -7.017 0.203 1.00 98.25 95 LEU A CA 1
ATOM 801 C C . LEU A 1 95 ? -9.531 -7.985 0.539 1.00 98.25 95 LEU A C 1
ATOM 803 O O . LEU A 1 95 ? -9.796 -8.201 1.719 1.00 98.25 95 LEU A O 1
ATOM 807 N N . SER A 1 96 ? -10.168 -8.607 -0.457 1.00 98.19 96 SER A N 1
ATOM 808 C CA . SER A 1 96 ? -11.274 -9.554 -0.249 1.00 98.19 96 SER A CA 1
ATOM 809 C C . SER A 1 96 ? -10.863 -10.850 0.450 1.00 98.19 96 SER A C 1
ATOM 811 O O . SER A 1 96 ? -11.719 -11.589 0.928 1.00 98.19 96 SER A O 1
ATOM 813 N N . ARG A 1 97 ? -9.559 -11.139 0.517 1.00 97.62 97 ARG A N 1
ATOM 814 C CA . ARG A 1 97 ? -8.996 -12.310 1.209 1.00 97.62 97 ARG A CA 1
ATOM 815 C C . ARG A 1 97 ? -8.571 -12.000 2.642 1.00 97.62 97 ARG A C 1
ATOM 817 O O . ARG A 1 97 ? -8.165 -12.906 3.366 1.00 97.62 97 ARG A O 1
ATOM 824 N N . LEU A 1 98 ? -8.609 -10.729 3.036 1.00 97.25 98 LEU A N 1
ATOM 825 C CA . LEU A 1 98 ? -8.314 -10.289 4.392 1.00 97.25 98 LEU A CA 1
ATOM 826 C C . LEU A 1 98 ? -9.616 -10.207 5.188 1.00 97.25 98 LEU A C 1
ATOM 828 O O . LEU A 1 98 ? -10.658 -9.856 4.652 1.00 97.25 98 LEU A O 1
ATOM 832 N N . SER A 1 99 ? -9.547 -10.501 6.481 1.00 95.06 99 SER A N 1
ATOM 833 C CA . SER A 1 99 ? -10.656 -10.348 7.427 1.00 95.06 99 SER A CA 1
ATOM 834 C C . SER A 1 99 ? -10.303 -9.301 8.479 1.00 95.06 99 SER A C 1
ATOM 836 O O . SER A 1 99 ? -9.126 -9.161 8.814 1.00 95.06 99 SER A O 1
ATOM 838 N N . ASN A 1 100 ? -11.305 -8.645 9.069 1.00 93.62 100 ASN A N 1
ATOM 839 C CA . ASN A 1 100 ? -11.126 -7.677 10.163 1.00 93.62 100 ASN A CA 1
ATOM 840 C C . ASN A 1 100 ? -10.210 -6.496 9.794 1.00 93.62 100 ASN A C 1
ATOM 842 O O . ASN A 1 100 ? -9.398 -6.047 10.605 1.00 93.62 100 ASN A O 1
ATOM 846 N N . VAL A 1 101 ? -10.317 -6.001 8.559 1.00 97.81 101 VAL A N 1
ATOM 847 C CA . VAL A 1 101 ? -9.604 -4.793 8.132 1.00 97.81 101 VAL A CA 1
ATOM 848 C C . VAL A 1 101 ? -10.281 -3.578 8.765 1.00 97.81 101 VAL A C 1
ATOM 850 O O . VAL A 1 101 ? -11.458 -3.324 8.523 1.00 97.81 101 VAL A O 1
ATOM 853 N N . ILE A 1 102 ? -9.536 -2.839 9.587 1.00 97.75 102 ILE A N 1
ATOM 854 C CA . ILE A 1 102 ? -10.040 -1.662 10.316 1.00 97.75 102 ILE A CA 1
ATOM 855 C C . ILE A 1 102 ? -9.657 -0.332 9.657 1.00 97.75 102 ILE A C 1
ATOM 857 O O . ILE A 1 102 ? -10.372 0.655 9.813 1.00 97.75 102 ILE A O 1
ATOM 861 N N . GLU A 1 103 ? -8.550 -0.300 8.913 1.00 98.06 103 GLU A N 1
ATOM 862 C CA . GLU A 1 103 ? -8.040 0.880 8.214 1.00 98.06 103 GLU A CA 1
ATOM 863 C C . GLU A 1 103 ? -7.496 0.459 6.843 1.00 98.06 103 GLU A C 1
ATOM 865 O O . GLU A 1 103 ? -6.818 -0.565 6.726 1.00 98.06 103 GLU A O 1
ATOM 870 N N . VAL A 1 104 ? -7.775 1.252 5.808 1.00 98.25 104 VAL A N 1
ATOM 871 C CA . VAL A 1 104 ? -7.171 1.120 4.477 1.00 98.25 104 VAL A CA 1
ATOM 872 C C . VAL A 1 104 ? -6.569 2.460 4.083 1.00 98.25 104 VAL A C 1
ATOM 874 O O . VAL A 1 104 ? -7.233 3.491 4.138 1.00 98.25 104 VAL A O 1
ATOM 877 N N . HIS A 1 105 ? -5.302 2.432 3.684 1.00 97.94 105 HIS A N 1
ATOM 878 C CA . HIS A 1 105 ? -4.524 3.598 3.288 1.00 97.94 105 HIS A CA 1
ATOM 879 C C . HIS A 1 105 ? -4.070 3.419 1.840 1.00 97.94 105 HIS A C 1
ATOM 881 O O . HIS A 1 105 ? -3.343 2.470 1.553 1.00 97.94 105 HIS A O 1
ATOM 887 N N . ASP A 1 106 ? -4.467 4.319 0.944 1.00 97.25 106 ASP A N 1
ATOM 888 C CA . ASP A 1 106 ? -4.054 4.284 -0.464 1.00 97.25 106 ASP A CA 1
ATOM 889 C C . ASP A 1 106 ? -4.051 5.703 -1.054 1.00 97.25 106 ASP A C 1
ATOM 891 O O . ASP A 1 106 ? -4.691 6.605 -0.514 1.00 97.25 106 ASP A O 1
ATOM 895 N N . ASP A 1 107 ? -3.315 5.938 -2.137 1.00 95.31 107 ASP A N 1
ATOM 896 C CA . ASP A 1 107 ? -3.348 7.204 -2.880 1.00 95.31 107 ASP A CA 1
ATOM 897 C C . ASP A 1 107 ? -4.350 7.180 -4.048 1.00 95.31 107 ASP A C 1
ATOM 899 O O . ASP A 1 107 ? -4.591 8.209 -4.682 1.00 95.31 107 ASP A O 1
ATOM 903 N N . SER A 1 108 ? -4.983 6.030 -4.302 1.00 96.06 108 SER A N 1
ATOM 904 C CA . SER A 1 108 ? -6.038 5.866 -5.297 1.00 96.06 108 SER A CA 1
ATOM 905 C C . SER A 1 108 ? -7.434 5.812 -4.674 1.00 96.06 108 SER A C 1
ATOM 907 O O . SER A 1 108 ? -7.771 4.898 -3.918 1.00 96.06 108 SER A O 1
ATOM 909 N N . ILE A 1 109 ? -8.302 6.742 -5.083 1.00 97.31 109 ILE A N 1
ATOM 910 C CA . ILE A 1 109 ? -9.722 6.717 -4.708 1.00 97.31 109 ILE A CA 1
ATOM 911 C C . ILE A 1 109 ? -10.432 5.458 -5.229 1.00 97.31 109 ILE A C 1
ATOM 913 O O . ILE A 1 109 ? -11.273 4.911 -4.528 1.00 97.31 109 ILE A O 1
ATOM 917 N N . GLU A 1 110 ? -10.064 4.937 -6.406 1.00 97.62 110 GLU A N 1
ATOM 918 C CA . GLU A 1 110 ? -10.659 3.703 -6.945 1.00 97.62 110 GLU A CA 1
ATOM 919 C C . GLU A 1 110 ? -10.398 2.511 -6.013 1.00 97.62 110 GLU A C 1
ATOM 921 O O . GLU A 1 110 ? -11.303 1.721 -5.754 1.00 97.62 110 GLU A O 1
ATOM 926 N N . VAL A 1 111 ? -9.185 2.411 -5.453 1.00 98.19 111 VAL A N 1
ATOM 927 C CA . VAL A 1 111 ? -8.838 1.366 -4.475 1.00 98.19 111 VAL A CA 1
ATOM 928 C C . VAL A 1 111 ? -9.690 1.503 -3.218 1.00 98.19 111 VAL A C 1
ATOM 930 O O . VAL A 1 111 ? -10.228 0.507 -2.740 1.00 98.19 111 VAL A O 1
ATOM 933 N N . LEU A 1 112 ? -9.837 2.721 -2.689 1.00 98.50 112 LEU A N 1
ATOM 934 C CA . LEU A 1 112 ? -10.616 2.960 -1.473 1.00 98.50 112 LEU A CA 1
ATOM 935 C C . LEU A 1 112 ? -12.111 2.695 -1.678 1.00 98.50 112 LEU A C 1
ATOM 937 O O . LEU A 1 112 ? -12.753 2.131 -0.796 1.00 98.50 112 LEU A O 1
ATOM 941 N N . MET A 1 113 ? -12.662 3.018 -2.849 1.00 98.19 113 MET A N 1
ATOM 942 C CA . MET A 1 113 ? -14.059 2.712 -3.165 1.00 98.19 113 MET A CA 1
ATOM 943 C C . MET A 1 113 ? -14.307 1.205 -3.282 1.00 98.19 113 MET A C 1
ATOM 945 O O . MET A 1 113 ? -15.332 0.721 -2.802 1.00 98.19 113 MET A O 1
ATOM 949 N N . GLU A 1 114 ? -13.380 0.437 -3.864 1.00 98.31 114 GLU A N 1
ATOM 950 C CA . GLU A 1 114 ? -13.462 -1.029 -3.821 1.00 98.31 114 GLU A CA 1
ATOM 951 C C . GLU A 1 114 ? -13.287 -1.559 -2.391 1.00 98.31 114 GLU A C 1
ATOM 953 O O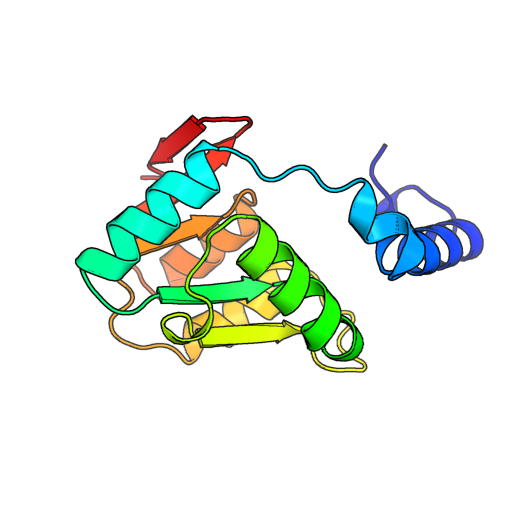 . GLU A 1 114 ? -14.026 -2.445 -1.960 1.00 98.31 114 GLU A O 1
ATOM 958 N N . ALA A 1 115 ? -12.381 -0.968 -1.609 1.00 98.25 115 ALA A N 1
ATOM 959 C CA . ALA A 1 115 ? -12.195 -1.322 -0.209 1.00 98.25 115 ALA A CA 1
ATOM 960 C C . ALA A 1 115 ? -13.465 -1.093 0.624 1.00 98.25 115 ALA A C 1
ATOM 962 O O . ALA A 1 115 ? -13.803 -1.963 1.421 1.00 98.25 115 ALA A O 1
ATOM 963 N N . ARG A 1 116 ? -14.212 0.003 0.409 1.00 97.88 116 ARG A N 1
ATOM 964 C CA . ARG A 1 116 ? -15.496 0.272 1.087 1.00 97.88 116 ARG A CA 1
ATOM 965 C C . ARG A 1 116 ? -16.516 -0.838 0.842 1.00 97.88 116 ARG A C 1
ATOM 967 O O . ARG A 1 116 ? -17.246 -1.204 1.755 1.00 97.88 116 ARG A O 1
ATOM 974 N N . LYS A 1 117 ? -16.577 -1.374 -0.379 1.00 97.88 117 LYS A N 1
ATOM 975 C CA . LYS A 1 117 ? -17.509 -2.461 -0.725 1.00 97.88 117 LYS A CA 1
ATOM 976 C C . LYS A 1 117 ? -17.162 -3.757 0.007 1.00 97.88 117 LYS A C 1
ATOM 978 O O . LYS A 1 117 ? -18.059 -4.494 0.397 1.00 97.88 117 LYS A O 1
ATOM 983 N N . ILE A 1 118 ? -15.868 -4.032 0.171 1.00 98.19 118 ILE A N 1
ATOM 984 C CA . ILE A 1 118 ? -15.356 -5.271 0.772 1.00 98.19 118 ILE A CA 1
ATOM 985 C C . ILE A 1 118 ? -15.359 -5.186 2.307 1.00 98.19 118 ILE A C 1
ATOM 987 O O . ILE A 1 118 ? -15.755 -6.131 2.983 1.00 98.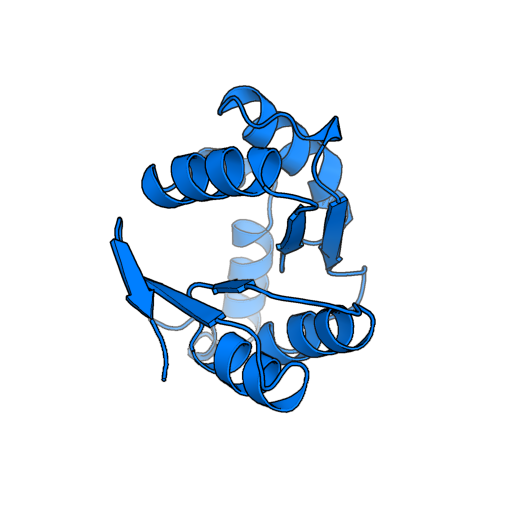19 118 ILE A O 1
ATOM 991 N N . HIS A 1 119 ? -14.929 -4.047 2.851 1.00 98.00 119 HIS A N 1
ATOM 992 C CA . HIS A 1 119 ? -14.757 -3.771 4.278 1.00 98.00 119 HIS A CA 1
ATOM 993 C C . HIS A 1 119 ? -15.531 -2.498 4.657 1.00 98.00 119 HIS A C 1
ATOM 995 O O . HIS A 1 119 ? -14.926 -1.444 4.867 1.00 98.00 119 HIS A O 1
ATOM 1001 N N . PRO A 1 120 ? -16.873 -2.560 4.758 1.00 96.81 120 PRO A N 1
ATOM 1002 C CA . PRO A 1 120 ? -17.722 -1.371 4.892 1.00 96.81 120 PRO A CA 1
ATOM 1003 C C . PRO A 1 120 ? -17.460 -0.550 6.155 1.00 96.81 120 PRO A C 1
ATOM 1005 O O . PRO A 1 120 ? -17.686 0.658 6.151 1.00 96.81 120 PRO A O 1
ATOM 1008 N N . HIS A 1 121 ? -16.938 -1.175 7.211 1.00 96.88 121 HIS A N 1
ATOM 1009 C CA . HIS A 1 121 ? -16.638 -0.521 8.486 1.00 96.88 121 HIS A CA 1
ATOM 1010 C C . HIS A 1 121 ? -15.182 -0.052 8.622 1.00 96.88 121 HIS A C 1
ATOM 1012 O O . HIS A 1 121 ? -14.836 0.545 9.641 1.00 96.88 121 HIS A O 1
ATOM 1018 N N . ALA A 1 122 ? -14.324 -0.307 7.627 1.00 97.94 122 ALA A N 1
ATOM 1019 C CA . ALA A 1 122 ? -12.957 0.194 7.655 1.00 97.94 122 ALA A CA 1
ATOM 1020 C C . ALA A 1 122 ? -12.940 1.723 7.512 1.00 97.94 122 ALA A C 1
ATOM 1022 O O . ALA A 1 122 ? -13.718 2.311 6.753 1.00 97.94 122 ALA A O 1
ATOM 1023 N N . LYS A 1 123 ? -12.015 2.375 8.216 1.00 98.25 123 LYS A N 1
ATOM 1024 C CA . LYS A 1 123 ? -11.665 3.772 7.953 1.00 98.25 123 LYS A CA 1
ATOM 1025 C C . LYS A 1 123 ? -10.806 3.834 6.699 1.00 98.25 123 LYS A C 1
ATOM 1027 O O . LYS A 1 123 ? -9.863 3.057 6.551 1.00 98.25 123 LYS A O 1
ATOM 1032 N N . LEU A 1 124 ? -11.120 4.758 5.807 1.00 98.50 124 LEU A N 1
ATOM 1033 C CA . LEU A 1 124 ? -10.457 4.879 4.517 1.00 98.50 124 LEU A CA 1
ATOM 1034 C C . LEU A 1 124 ? -9.659 6.177 4.498 1.00 98.50 124 LEU A C 1
ATOM 1036 O O . LEU A 1 124 ? -10.206 7.243 4.756 1.00 98.50 124 LEU A O 1
ATOM 1040 N N . TYR A 1 125 ? -8.366 6.077 4.218 1.00 98.12 125 TYR A N 1
ATOM 1041 C CA . TYR A 1 125 ? -7.432 7.194 4.237 1.00 98.12 125 TYR A CA 1
ATOM 1042 C C . TYR A 1 125 ? -6.878 7.410 2.833 1.00 98.12 125 TYR A C 1
ATOM 1044 O O . TYR A 1 125 ? -6.066 6.610 2.358 1.00 98.12 125 TYR A O 1
ATOM 1052 N N . LEU A 1 126 ? -7.291 8.499 2.186 1.00 97.75 126 LEU A N 1
ATOM 1053 C CA . LEU A 1 126 ? -6.776 8.896 0.880 1.00 97.75 126 LEU A CA 1
ATOM 1054 C C . LEU A 1 126 ? -5.532 9.764 1.046 1.00 97.75 126 LEU A C 1
ATOM 1056 O O . LEU A 1 126 ? -5.600 10.869 1.579 1.00 97.75 126 LEU A O 1
ATOM 1060 N N . HIS A 1 127 ? -4.388 9.276 0.575 1.00 95.88 127 HIS A N 1
ATOM 1061 C CA . HIS A 1 127 ? -3.106 9.974 0.681 1.00 95.88 127 HIS A CA 1
ATOM 1062 C C . HIS A 1 127 ? -2.874 10.931 -0.488 1.00 95.88 127 HIS A C 1
ATOM 1064 O O . HIS A 1 127 ? -2.813 10.518 -1.645 1.00 95.88 127 HIS A O 1
ATOM 1070 N N . LYS A 1 128 ? -2.618 12.208 -0.189 1.00 92.62 128 LYS A N 1
ATOM 1071 C CA . LYS A 1 128 ? -2.290 13.249 -1.176 1.00 92.62 128 LYS A CA 1
ATOM 1072 C C . LYS A 1 128 ? -1.078 14.048 -0.705 1.00 92.62 128 LYS A C 1
ATOM 1074 O O . LYS A 1 128 ? -1.088 14.651 0.365 1.00 92.62 128 LYS A O 1
ATOM 1079 N N . GLY A 1 129 ? -0.012 14.067 -1.508 1.00 89.06 129 GLY A N 1
ATOM 1080 C CA . GLY A 1 129 ? 1.243 14.715 -1.114 1.00 89.06 129 GLY A CA 1
ATOM 1081 C C . GLY A 1 129 ? 1.779 14.145 0.206 1.00 89.06 129 GLY A C 1
ATOM 1082 O O . GLY A 1 129 ? 1.875 12.930 0.348 1.00 89.06 129 GLY A O 1
ATOM 1083 N N . ASN A 1 130 ? 2.101 15.013 1.169 1.00 89.19 130 ASN A N 1
ATOM 1084 C CA . ASN A 1 130 ? 2.522 14.633 2.528 1.00 89.19 130 ASN A CA 1
ATOM 1085 C C . ASN A 1 130 ? 1.371 14.661 3.555 1.00 89.19 130 ASN A C 1
ATOM 1087 O O . ASN A 1 130 ? 1.619 14.826 4.746 1.00 89.19 130 ASN A O 1
ATOM 1091 N N . GLY A 1 131 ? 0.125 14.497 3.109 1.00 94.44 131 GLY A N 1
ATOM 1092 C CA . GLY A 1 131 ? -1.047 14.423 3.977 1.00 94.44 131 GLY A CA 1
ATOM 1093 C C . GLY A 1 131 ? -2.010 13.315 3.566 1.00 94.44 131 GLY A C 1
ATOM 1094 O O . GLY A 1 131 ? -1.786 12.587 2.594 1.00 94.44 131 GLY A O 1
ATOM 1095 N N . TYR A 1 132 ? -3.097 13.209 4.318 1.00 96.19 132 TYR A N 1
ATOM 1096 C CA . TYR A 1 132 ? -4.207 12.319 4.023 1.00 96.19 132 TYR A CA 1
ATOM 1097 C C . TYR A 1 132 ? -5.533 12.969 4.417 1.00 96.19 132 TYR A C 1
ATOM 1099 O O . TYR A 1 132 ? -5.572 13.847 5.278 1.00 96.19 132 TYR A O 1
ATOM 1107 N N . GLU A 1 133 ? -6.611 12.498 3.808 1.00 96.88 133 GLU A N 1
ATOM 1108 C CA . GLU A 1 133 ? -7.991 12.811 4.179 1.00 96.88 133 GLU A CA 1
ATOM 1109 C C . GLU A 1 133 ? -8.733 11.511 4.503 1.00 96.88 133 GLU A C 1
A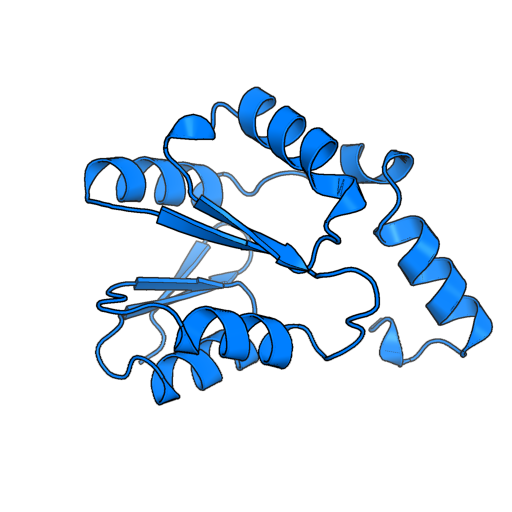TOM 1111 O O . GLU A 1 133 ? -8.410 10.455 3.949 1.00 96.88 133 GLU A O 1
ATOM 1116 N N . LEU A 1 134 ? -9.695 11.571 5.425 1.00 96.75 134 LEU A N 1
ATOM 1117 C CA . LEU A 1 134 ? -10.630 10.466 5.603 1.00 96.75 134 LEU A CA 1
ATOM 1118 C C . LEU A 1 134 ? -11.650 10.515 4.469 1.00 96.75 134 LEU A C 1
ATOM 1120 O O . LEU A 1 134 ? -12.161 11.582 4.137 1.00 96.75 134 LEU A O 1
ATOM 1124 N N . VAL A 1 135 ? -11.922 9.353 3.887 1.00 95.12 135 VAL A N 1
ATOM 1125 C CA . VAL A 1 135 ? -13.007 9.173 2.928 1.00 95.12 135 VAL A CA 1
ATOM 1126 C C . VAL A 1 135 ? -14.217 8.667 3.702 1.00 95.12 135 VAL A C 1
ATOM 1128 O O . VAL A 1 135 ? -14.159 7.587 4.303 1.00 95.12 135 VAL A O 1
ATOM 1131 N N . ASP A 1 136 ? -15.280 9.466 3.696 1.00 77.62 136 ASP A N 1
ATOM 1132 C CA . ASP A 1 136 ? -16.587 9.101 4.244 1.00 77.62 136 ASP A CA 1
ATOM 1133 C C . ASP A 1 136 ? -17.267 8.035 3.370 1.00 77.62 136 ASP A C 1
ATOM 1135 O O . ASP A 1 136 ? -17.308 8.190 2.128 1.00 77.62 136 ASP A O 1
#